Protein AF-A0A7S2IHA4-F1 (afdb_monomer_lite)

Radius of gyration: 17.85 Å; chains: 1; bounding box: 39×68×44 Å

Organism: NCBI:txid156173

Foldseek 3Di:
DDDDDDDDDDDDDQDQDDDPDFGDRQDDPQKFKDAQWDQAPDDDDFPADADDADDLQNVQVCVVVVHADFDDPRRGGDDIDGHPWKMKIFGCQDLALNFHWDWDAYHPVGRQWIWTKTQQQRSHKHFDDWDQAAPVVQVVVLVPHRQFGIWMATSNRRTTTTIHRPGPNGGIHIHTGPRD

Secondary structure (DSSP, 8-state):
-------------------SS----S--TTEEEETTEE-B--S---EE---PPP-HHHHHHHHHTTPPP---TT-EE-PPEE-SSEEEEEESS-SSTTPPPEEEE--TT-TT-EEEEETT-TT-EEEEEEE-S-HHHHHHHHHH-TT-SEEEEETTSS-EEEEEE---TT--EEEEE---

Structure (mmCIF, N/CA/C/O backbone):
data_AF-A0A7S2IHA4-F1
#
_entry.id   AF-A0A7S2IHA4-F1
#
loop_
_atom_site.group_PDB
_atom_site.id
_atom_site.type_symbol
_atom_site.label_atom_id
_atom_site.label_alt_id
_atom_site.label_comp_id
_atom_site.label_asym_id
_atom_site.label_entity_id
_atom_site.label_seq_id
_atom_site.pdbx_PDB_ins_code
_atom_site.Cartn_x
_atom_site.Cartn_y
_atom_site.Cartn_z
_atom_site.occupancy
_atom_site.B_iso_or_equiv
_atom_site.auth_seq_id
_atom_s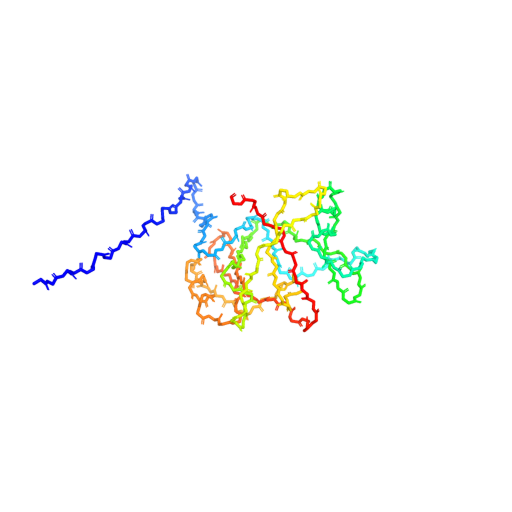ite.auth_comp_id
_atom_site.auth_asym_id
_atom_site.auth_atom_id
_atom_site.pdbx_PDB_model_num
ATOM 1 N N . GLY A 1 1 ? -12.126 -48.258 -9.809 1.00 44.06 1 GLY A N 1
ATOM 2 C CA . GLY A 1 1 ? -11.131 -47.219 -9.494 1.00 44.06 1 GLY A CA 1
ATOM 3 C C . GLY A 1 1 ? -11.798 -45.863 -9.512 1.00 44.06 1 GLY A C 1
ATOM 4 O O . GLY A 1 1 ? -12.268 -45.456 -10.563 1.00 44.06 1 GLY A O 1
ATOM 5 N N . ARG A 1 2 ? -11.905 -45.200 -8.358 1.00 39.03 2 ARG A N 1
ATOM 6 C CA . ARG A 1 2 ? -12.310 -43.792 -8.236 1.00 39.03 2 ARG A CA 1
ATOM 7 C C . ARG A 1 2 ? -11.403 -43.158 -7.187 1.00 39.03 2 ARG A C 1
ATOM 9 O O . ARG A 1 2 ? -11.507 -43.489 -6.011 1.00 39.03 2 ARG A O 1
ATOM 16 N N . THR A 1 3 ? -10.479 -42.318 -7.625 1.00 46.44 3 THR A N 1
ATOM 17 C CA . THR A 1 3 ? -9.601 -41.528 -6.759 1.00 46.44 3 THR A CA 1
ATOM 18 C C . THR A 1 3 ? -10.283 -40.201 -6.448 1.00 46.44 3 THR A C 1
ATOM 20 O O . THR A 1 3 ? -10.552 -39.410 -7.347 1.00 46.44 3 THR A O 1
ATOM 23 N N . SER A 1 4 ? -10.594 -39.992 -5.169 1.00 39.38 4 SER A N 1
ATOM 24 C CA . SER A 1 4 ? -11.126 -38.741 -4.623 1.00 39.38 4 SER A CA 1
ATOM 25 C C . SER A 1 4 ? -10.005 -37.696 -4.517 1.00 39.38 4 SER A C 1
ATOM 27 O O . SER A 1 4 ? -8.916 -38.056 -4.058 1.00 39.38 4 SER A O 1
ATOM 29 N N . PRO A 1 5 ? -10.222 -36.419 -4.882 1.00 50.38 5 PRO A N 1
ATOM 30 C CA . PRO A 1 5 ? -9.217 -35.381 -4.687 1.00 50.38 5 PRO A CA 1
ATOM 31 C C . PRO A 1 5 ? -9.140 -34.995 -3.203 1.00 50.38 5 PRO A C 1
ATOM 33 O O . PRO A 1 5 ? -10.156 -34.749 -2.552 1.00 50.38 5 PRO A O 1
ATOM 36 N N . ARG A 1 6 ? -7.920 -34.967 -2.658 1.00 40.06 6 ARG A N 1
ATOM 37 C CA . ARG A 1 6 ? -7.623 -34.428 -1.325 1.00 40.06 6 ARG A CA 1
ATOM 38 C C . ARG A 1 6 ? -7.452 -32.915 -1.444 1.00 40.06 6 ARG A C 1
ATOM 40 O O . ARG A 1 6 ? -6.528 -32.452 -2.102 1.00 40.06 6 ARG A O 1
ATOM 47 N N . MET A 1 7 ? -8.350 -32.168 -0.812 1.00 34.66 7 MET A N 1
ATOM 48 C CA . MET A 1 7 ? -8.268 -30.716 -0.664 1.00 34.66 7 MET A CA 1
ATOM 49 C C . MET A 1 7 ? -7.210 -30.397 0.404 1.00 34.66 7 MET A C 1
ATOM 51 O O . MET A 1 7 ? -7.363 -30.775 1.565 1.00 34.66 7 MET A O 1
ATOM 55 N N . ILE A 1 8 ? -6.104 -29.774 -0.006 1.00 38.88 8 ILE A N 1
ATOM 56 C CA . ILE A 1 8 ? -5.032 -29.318 0.885 1.00 38.88 8 ILE A CA 1
ATOM 57 C C . ILE A 1 8 ? -5.397 -27.902 1.339 1.00 38.88 8 ILE A C 1
ATOM 59 O O . ILE A 1 8 ? -5.364 -26.971 0.540 1.00 38.88 8 ILE A O 1
ATOM 63 N N . TYR A 1 9 ? -5.760 -27.744 2.611 1.00 31.25 9 TYR A N 1
ATOM 64 C CA . TYR A 1 9 ? -5.902 -26.433 3.240 1.00 31.25 9 TYR A CA 1
ATOM 65 C C . TYR A 1 9 ? -4.519 -25.951 3.692 1.00 31.25 9 TYR A C 1
ATOM 67 O O . TYR A 1 9 ? -3.918 -26.541 4.589 1.00 31.25 9 TYR A O 1
ATOM 75 N N . PHE A 1 10 ? -4.012 -24.882 3.077 1.00 33.69 10 PHE A N 1
ATOM 76 C CA . PHE A 1 10 ? -2.874 -24.136 3.608 1.00 33.69 10 PHE A CA 1
ATOM 77 C C . PHE A 1 10 ? -3.368 -23.235 4.746 1.00 33.69 10 PHE A C 1
ATOM 79 O O . PHE A 1 10 ? -4.063 -22.249 4.516 1.00 33.69 10 PHE A O 1
ATOM 86 N N . LEU A 1 11 ? -3.022 -23.588 5.984 1.00 33.66 11 LEU A N 1
ATOM 87 C CA . LEU A 1 11 ? -3.140 -22.702 7.140 1.00 33.66 11 LEU A CA 1
ATOM 88 C C . LEU A 1 11 ? -1.968 -21.714 7.105 1.00 33.66 11 LEU A C 1
ATOM 90 O O . LEU A 1 11 ? -0.849 -22.064 7.475 1.00 33.66 11 LEU A O 1
ATOM 94 N N . VAL A 1 12 ? -2.218 -20.487 6.648 1.00 37.91 12 VAL A N 1
ATOM 95 C CA . VAL A 1 12 ? -1.287 -19.368 6.839 1.00 37.91 12 VAL A CA 1
ATOM 96 C C . VAL A 1 12 ? -1.450 -18.890 8.281 1.00 37.91 12 VAL A C 1
ATOM 98 O O . VAL A 1 12 ? -2.478 -18.326 8.649 1.00 37.91 12 VAL A O 1
ATOM 101 N N . ALA A 1 13 ? -0.462 -19.176 9.126 1.00 38.66 13 ALA A N 1
ATOM 102 C CA . ALA A 1 13 ? -0.434 -18.704 10.503 1.00 38.66 13 ALA A CA 1
ATOM 103 C C . ALA A 1 13 ? -0.066 -17.211 10.526 1.00 38.66 13 ALA A C 1
ATOM 105 O O . ALA A 1 13 ? 1.095 -16.848 10.348 1.00 38.66 13 ALA A O 1
ATOM 106 N N . SER A 1 14 ? -1.050 -16.338 10.741 1.00 44.03 14 SER A N 1
ATOM 107 C CA . SER A 1 14 ? -0.812 -14.920 11.017 1.00 44.03 14 SER A CA 1
ATOM 108 C C . SER A 1 14 ? -0.167 -14.771 12.399 1.00 44.03 14 SER A C 1
ATOM 110 O O . SER A 1 14 ? -0.761 -15.133 13.416 1.00 44.03 14 SER A O 1
ATOM 112 N N . ALA A 1 15 ? 1.059 -14.251 12.449 1.00 42.75 15 ALA A N 1
ATOM 113 C CA . ALA A 1 15 ? 1.758 -13.977 13.698 1.00 42.75 15 ALA A CA 1
ATOM 114 C C . ALA A 1 15 ? 1.140 -12.750 14.398 1.00 42.75 15 ALA A C 1
ATOM 116 O O . ALA A 1 15 ? 1.383 -11.608 14.010 1.00 42.75 15 ALA A O 1
ATOM 117 N N . LEU A 1 16 ? 0.340 -12.989 15.439 1.00 42.97 16 LEU A N 1
ATOM 118 C CA . LEU A 1 16 ? -0.140 -11.961 16.364 1.00 42.97 16 LEU A CA 1
ATOM 119 C C . LEU A 1 16 ? 0.944 -11.677 17.413 1.00 42.97 16 LEU A C 1
ATOM 121 O O . LEU A 1 16 ? 1.175 -12.491 18.305 1.00 42.97 16 LEU A O 1
ATOM 125 N N . ALA A 1 17 ? 1.605 -10.522 17.332 1.00 41.47 17 ALA A N 1
ATOM 126 C CA . ALA A 1 17 ? 2.451 -10.036 18.418 1.00 41.47 17 ALA A CA 1
ATOM 127 C C . ALA A 1 17 ? 1.586 -9.248 19.414 1.00 41.47 17 ALA A C 1
ATOM 129 O O . ALA A 1 17 ? 1.079 -8.177 19.089 1.00 41.47 17 ALA A O 1
ATOM 130 N N . ALA A 1 18 ? 1.401 -9.789 20.620 1.00 35.81 18 ALA A N 1
ATOM 131 C CA . ALA A 1 18 ? 0.667 -9.142 21.702 1.00 35.81 18 ALA A CA 1
ATOM 132 C C . ALA A 1 18 ? 1.623 -8.412 22.653 1.00 35.81 18 ALA A C 1
ATOM 134 O O . ALA A 1 18 ? 2.414 -9.046 23.347 1.00 35.81 18 ALA A O 1
ATOM 135 N N . VAL A 1 19 ? 1.511 -7.084 22.725 1.00 39.12 19 VAL A N 1
ATOM 136 C CA . VAL A 1 19 ? 2.082 -6.271 23.806 1.00 39.12 19 VAL A CA 1
ATOM 137 C C . VAL A 1 19 ? 1.002 -5.280 24.243 1.00 39.12 19 VAL A C 1
ATOM 139 O O . VAL A 1 19 ? 0.677 -4.363 23.505 1.00 39.12 19 VAL A O 1
ATOM 142 N N . ASN A 1 20 ? 0.404 -5.538 25.410 1.00 43.59 20 ASN A N 1
ATOM 143 C CA . ASN A 1 20 ? -0.493 -4.673 26.191 1.00 43.59 20 ASN A CA 1
ATOM 144 C C . ASN A 1 20 ? -1.418 -3.702 25.425 1.00 43.59 20 ASN A C 1
ATOM 146 O O . ASN A 1 20 ? -1.094 -2.534 25.246 1.00 43.59 20 ASN A O 1
ATOM 150 N N . GLY A 1 21 ? -2.641 -4.167 25.143 1.00 46.47 21 GLY A N 1
ATOM 151 C CA . GLY A 1 21 ? -3.791 -3.321 24.809 1.00 46.47 21 GLY A CA 1
ATOM 152 C C . GLY A 1 21 ? -3.905 -2.998 23.320 1.00 46.47 21 GLY A C 1
ATOM 153 O O . GLY A 1 21 ? -3.178 -2.165 22.798 1.00 46.47 21 GLY A O 1
ATOM 154 N N . THR A 1 22 ? -4.886 -3.622 22.657 1.00 40.91 22 THR A N 1
ATOM 155 C CA . THR A 1 22 ? -5.242 -3.438 21.232 1.00 40.91 22 THR A CA 1
ATOM 156 C C . THR A 1 22 ? -4.134 -3.840 20.250 1.00 40.91 22 THR A C 1
ATOM 158 O O . THR A 1 22 ? -3.402 -3.019 19.712 1.00 40.91 22 THR A O 1
ATOM 161 N N . THR A 1 23 ? -4.036 -5.140 19.953 1.00 48.72 23 THR A N 1
ATOM 162 C CA . THR A 1 23 ? -3.226 -5.628 18.829 1.00 48.72 23 THR A CA 1
ATOM 163 C C . THR A 1 23 ? -3.888 -5.230 17.516 1.00 48.72 23 THR A C 1
ATOM 165 O O . THR A 1 23 ? -4.890 -5.830 17.121 1.00 48.72 23 THR A O 1
ATOM 168 N N . VAL A 1 24 ? -3.347 -4.215 16.845 1.00 57.16 24 VAL A N 1
ATOM 169 C CA . VAL A 1 24 ? -3.625 -3.990 15.422 1.00 57.16 24 VAL A CA 1
ATOM 170 C C . VAL A 1 24 ? -2.963 -5.132 14.657 1.00 57.16 24 VAL A C 1
ATOM 172 O O . VAL A 1 24 ? -1.823 -5.501 14.947 1.00 57.16 24 VAL A O 1
ATOM 175 N N . ALA A 1 25 ? -3.692 -5.749 13.730 1.00 62.81 25 ALA A N 1
ATOM 176 C CA . ALA A 1 25 ? -3.143 -6.831 12.927 1.00 62.81 25 ALA A CA 1
ATOM 177 C C . ALA A 1 25 ? -1.922 -6.320 12.147 1.00 62.81 25 ALA A C 1
ATOM 179 O O . ALA A 1 25 ? -2.007 -5.380 11.361 1.00 62.81 25 ALA A O 1
ATOM 180 N N . THR A 1 26 ? -0.769 -6.941 12.370 1.00 72.50 26 THR A N 1
ATOM 181 C CA . THR A 1 26 ? 0.498 -6.557 11.730 1.00 72.50 26 THR A CA 1
ATOM 182 C C . THR A 1 26 ? 0.583 -7.015 10.275 1.00 72.50 26 THR A C 1
ATOM 184 O O . THR A 1 26 ? 1.481 -6.598 9.549 1.00 72.50 26 THR A O 1
ATOM 187 N N . SER A 1 27 ? -0.337 -7.880 9.841 1.00 85.69 27 SER A N 1
ATOM 188 C CA . SER A 1 27 ? -0.405 -8.407 8.482 1.00 85.69 27 SER A CA 1
ATOM 189 C C . SER A 1 27 ? -1.832 -8.810 8.120 1.00 85.69 27 SER A C 1
ATOM 191 O O . SER A 1 27 ? -2.609 -9.230 8.979 1.00 85.69 27 SER A O 1
ATOM 193 N N . PHE A 1 28 ? -2.142 -8.704 6.831 1.00 92.50 28 PHE A N 1
ATOM 194 C CA . PHE A 1 28 ? -3.361 -9.215 6.218 1.00 92.50 28 PHE A CA 1
ATOM 195 C C . PHE A 1 28 ? -2.982 -9.986 4.956 1.00 92.50 28 PHE A C 1
ATOM 197 O O . PHE A 1 28 ? -2.072 -9.584 4.228 1.00 92.50 28 PHE A O 1
ATOM 204 N N . ASP A 1 29 ? -3.653 -11.108 4.703 1.00 92.94 29 ASP A N 1
ATOM 205 C CA . ASP A 1 29 ? -3.345 -11.940 3.541 1.00 92.94 29 ASP A CA 1
ATOM 206 C C . ASP A 1 29 ? -3.629 -11.194 2.230 1.00 92.94 29 ASP A C 1
ATOM 208 O O . ASP A 1 29 ? -4.746 -10.743 1.983 1.00 92.94 29 ASP A O 1
ATOM 212 N N . GLY A 1 30 ? -2.637 -11.103 1.346 1.00 93.62 30 GLY A N 1
ATOM 213 C CA . GLY A 1 30 ? -2.765 -10.327 0.110 1.00 93.62 30 GLY A CA 1
ATOM 214 C C . GLY A 1 30 ? -2.326 -8.872 0.199 1.00 93.62 30 GLY A C 1
ATOM 215 O O . GLY A 1 30 ? -2.486 -8.161 -0.793 1.00 93.62 30 GLY A O 1
ATOM 216 N N . TYR A 1 31 ? -1.789 -8.428 1.341 1.00 94.56 31 TYR A N 1
ATOM 217 C CA . TYR A 1 31 ? -1.409 -7.035 1.552 1.00 94.56 31 TYR A CA 1
ATOM 218 C C . TYR A 1 31 ? 0.022 -6.864 2.071 1.00 94.56 31 TYR A C 1
ATOM 220 O O . TYR A 1 31 ? 0.484 -7.597 2.946 1.00 94.56 31 TYR A O 1
ATOM 228 N N . TYR A 1 32 ? 0.701 -5.829 1.579 1.00 92.19 32 TYR A N 1
ATOM 229 C CA . TYR A 1 32 ? 1.893 -5.273 2.212 1.00 92.19 32 TYR A CA 1
ATOM 230 C C . TYR A 1 32 ? 1.481 -4.303 3.317 1.00 92.19 32 TYR A C 1
ATOM 232 O O . TYR A 1 32 ? 0.676 -3.403 3.078 1.00 92.19 32 TYR A O 1
ATOM 240 N N . ALA A 1 33 ? 2.044 -4.475 4.511 1.00 92.06 33 ALA A N 1
ATOM 241 C CA . ALA A 1 33 ? 1.793 -3.598 5.648 1.00 92.06 33 ALA A CA 1
ATOM 242 C C . ALA A 1 33 ? 2.789 -2.430 5.688 1.00 92.06 33 ALA A C 1
ATOM 244 O O . ALA A 1 33 ? 4.004 -2.623 5.637 1.00 92.06 33 ALA A O 1
ATOM 245 N N . PHE A 1 34 ? 2.256 -1.225 5.858 1.00 90.06 34 PHE A N 1
ATOM 246 C CA . PHE A 1 34 ? 2.976 0.023 6.080 1.00 90.06 34 PHE A CA 1
ATOM 247 C C . PHE A 1 34 ? 2.539 0.580 7.432 1.00 90.06 34 PHE A C 1
ATOM 249 O O . PHE A 1 34 ? 1.643 1.421 7.544 1.00 90.06 34 PHE A O 1
ATOM 256 N N . LEU A 1 35 ? 3.149 0.037 8.485 1.00 91.94 35 LEU A N 1
ATOM 257 C CA . LEU A 1 35 ? 2.831 0.407 9.857 1.00 91.94 35 LEU A CA 1
ATOM 258 C C . LEU A 1 35 ? 3.267 1.845 10.137 1.00 91.94 35 LEU A C 1
ATOM 260 O O . LEU A 1 35 ? 4.318 2.295 9.678 1.00 91.94 35 LEU A O 1
ATOM 264 N N . SER A 1 36 ? 2.483 2.558 10.935 1.00 91.75 36 SER A N 1
ATOM 265 C CA . SER A 1 36 ? 2.714 3.953 11.310 1.00 91.75 36 SER A CA 1
ATOM 266 C C . SER A 1 36 ? 2.917 4.872 10.104 1.00 91.75 36 SER A C 1
ATOM 268 O O . SER A 1 36 ? 3.767 5.761 10.134 1.00 91.75 36 SER A O 1
ATOM 270 N N . THR A 1 37 ? 2.194 4.621 9.015 1.00 88.88 37 THR A N 1
ATOM 271 C CA . THR A 1 37 ? 2.350 5.337 7.745 1.00 88.88 37 THR A CA 1
ATOM 272 C C . THR A 1 37 ? 0.973 5.685 7.201 1.00 88.88 37 THR A C 1
ATOM 274 O O . THR A 1 37 ? 0.118 4.808 7.079 1.00 88.88 37 THR A O 1
ATOM 277 N N . ASN A 1 38 ? 0.760 6.955 6.859 1.00 89.31 38 ASN A N 1
ATOM 278 C CA . ASN A 1 38 ? -0.386 7.391 6.070 1.00 89.31 38 ASN A CA 1
ATOM 279 C C . ASN A 1 38 ? 0.028 7.450 4.592 1.00 89.31 38 ASN A C 1
ATOM 281 O O . ASN A 1 38 ? 0.891 8.246 4.221 1.00 89.31 38 ASN A O 1
ATOM 285 N N . ILE A 1 39 ? -0.578 6.594 3.765 1.00 85.88 39 ILE A N 1
ATOM 286 C CA . ILE A 1 39 ? -0.291 6.514 2.322 1.00 85.88 39 ILE A CA 1
ATOM 287 C C . ILE A 1 39 ? -1.248 7.350 1.461 1.00 85.88 39 ILE A C 1
ATOM 289 O O . ILE A 1 39 ? -1.124 7.346 0.237 1.00 85.88 39 ILE A O 1
ATOM 293 N N . THR A 1 40 ? -2.215 8.034 2.077 1.00 87.25 40 THR A N 1
ATOM 294 C CA . THR A 1 40 ? -3.183 8.871 1.358 1.00 87.25 40 THR A CA 1
ATOM 295 C C . THR A 1 40 ? -2.619 10.243 1.024 1.00 87.25 40 THR A C 1
ATOM 297 O O . THR A 1 40 ? -1.741 10.762 1.714 1.00 87.25 40 THR A O 1
ATOM 300 N N . ILE A 1 41 ? -3.147 10.850 -0.038 1.00 73.62 41 ILE A N 1
ATOM 301 C CA . ILE A 1 41 ? -2.869 12.244 -0.393 1.00 73.62 41 ILE A CA 1
ATOM 302 C C . ILE A 1 41 ? -3.690 13.166 0.520 1.00 73.62 41 ILE A C 1
ATOM 304 O O . ILE A 1 41 ? -4.627 13.815 0.068 1.00 73.62 41 ILE A O 1
ATOM 308 N N . ASP A 1 42 ? -3.369 13.224 1.809 1.00 56.56 42 ASP A N 1
ATOM 309 C CA . ASP A 1 42 ? -3.911 14.262 2.688 1.00 56.56 42 ASP A CA 1
ATOM 310 C C . ASP A 1 42 ? -2.797 15.266 3.021 1.00 56.56 42 ASP A C 1
ATOM 312 O O . ASP A 1 42 ? -2.009 15.080 3.938 1.00 56.56 42 ASP A O 1
ATOM 316 N N . GLN A 1 43 ? -2.744 16.305 2.182 1.00 49.44 43 GLN A N 1
ATOM 317 C CA . GLN A 1 43 ? -2.249 17.665 2.430 1.00 49.44 43 GLN A CA 1
ATOM 318 C C . GLN A 1 43 ? -0.769 17.933 2.816 1.00 49.44 43 GLN A C 1
ATOM 320 O O . GLN A 1 43 ? -0.221 17.420 3.781 1.00 49.44 43 GLN A O 1
ATOM 325 N N . HIS A 1 44 ? -0.214 18.916 2.086 1.00 40.50 44 HIS A N 1
ATOM 326 C CA . HIS A 1 44 ? 0.903 19.820 2.420 1.00 40.50 44 HIS A CA 1
ATOM 327 C C . HIS A 1 44 ? 2.337 19.265 2.453 1.00 40.50 44 HIS A C 1
ATOM 329 O O . HIS A 1 44 ? 2.882 18.974 3.506 1.00 40.50 44 HIS A O 1
ATOM 335 N N . ASP A 1 45 ? 2.990 19.207 1.288 1.00 40.00 45 ASP A N 1
ATOM 336 C CA . ASP A 1 45 ? 3.974 20.227 0.865 1.00 40.00 45 ASP A CA 1
ATOM 337 C C . ASP A 1 45 ? 4.600 19.821 -0.488 1.00 40.00 45 ASP A C 1
ATOM 339 O O . ASP A 1 45 ? 5.109 18.705 -0.616 1.00 40.00 45 ASP A O 1
ATOM 343 N N . PRO A 1 46 ? 4.585 20.678 -1.524 1.00 39.44 46 PRO A N 1
ATOM 344 C CA . PRO A 1 46 ? 5.325 20.420 -2.749 1.00 39.44 46 PRO A CA 1
ATOM 345 C C . PRO A 1 46 ? 6.810 20.743 -2.524 1.00 39.44 46 PRO A C 1
ATOM 347 O O . PRO A 1 46 ? 7.241 21.885 -2.674 1.00 39.44 46 PRO A O 1
ATOM 350 N N . LEU A 1 47 ? 7.622 19.741 -2.183 1.00 38.19 47 LEU A N 1
ATOM 351 C CA . LEU A 1 47 ? 9.063 19.833 -2.426 1.00 38.19 47 LEU A CA 1
ATOM 352 C C . LEU A 1 47 ? 9.292 19.462 -3.897 1.00 38.19 47 LEU A C 1
ATOM 354 O O . LEU A 1 47 ? 9.205 18.298 -4.286 1.00 38.19 47 LEU A O 1
ATOM 358 N N . CYS A 1 48 ? 9.486 20.473 -4.742 1.00 43.00 48 CYS A N 1
ATOM 359 C CA . CYS A 1 48 ? 9.621 20.298 -6.186 1.00 43.00 48 CYS A CA 1
ATOM 360 C C . CYS A 1 48 ? 11.081 20.117 -6.600 1.00 43.00 48 CYS A C 1
ATOM 362 O O . CYS A 1 48 ? 11.904 20.992 -6.339 1.00 43.00 48 CYS A O 1
ATOM 364 N N . ASP A 1 49 ? 11.353 19.053 -7.354 1.00 36.91 49 ASP A N 1
ATOM 365 C CA . ASP A 1 49 ? 12.398 19.062 -8.372 1.00 36.91 49 ASP A CA 1
ATOM 366 C C . ASP A 1 49 ? 11.952 18.171 -9.539 1.00 36.91 49 ASP A C 1
ATOM 368 O O . ASP A 1 49 ? 11.348 17.115 -9.334 1.00 36.91 49 ASP A O 1
ATOM 372 N N . GLN A 1 50 ? 12.192 18.615 -10.774 1.00 39.12 50 GLN A N 1
ATOM 373 C CA . GLN A 1 50 ? 11.649 17.963 -11.968 1.00 39.12 50 GLN A CA 1
ATOM 374 C C . GLN A 1 50 ? 12.300 16.597 -12.204 1.00 39.12 50 GLN A C 1
ATOM 376 O O . GLN A 1 50 ? 13.419 16.510 -12.714 1.00 39.12 50 GLN A O 1
ATOM 381 N N . VAL A 1 51 ? 11.588 15.510 -11.900 1.00 47.53 51 VAL A N 1
ATOM 382 C CA . VAL A 1 51 ? 12.047 14.155 -12.225 1.00 47.53 51 VAL A CA 1
ATOM 383 C C . VAL A 1 51 ? 11.173 13.559 -13.326 1.00 47.53 51 VAL A C 1
ATOM 385 O O . VAL A 1 51 ? 9.951 13.619 -13.284 1.00 47.53 51 VAL A O 1
ATOM 388 N N . ARG A 1 52 ? 11.844 12.995 -14.339 1.00 52.03 52 ARG A N 1
ATOM 389 C CA . ARG A 1 52 ? 11.270 12.190 -15.432 1.00 52.03 52 ARG A CA 1
ATOM 390 C C . ARG A 1 52 ? 10.283 11.131 -14.913 1.00 52.03 52 ARG A C 1
ATOM 392 O O . ARG A 1 52 ? 10.455 10.680 -13.780 1.00 52.03 52 ARG A O 1
ATOM 399 N N . PRO A 1 53 ? 9.354 10.634 -15.761 1.00 56.16 53 PRO A N 1
ATOM 400 C CA . PRO A 1 53 ? 8.435 9.571 -15.371 1.00 56.16 53 PRO A CA 1
ATOM 401 C C . PRO A 1 53 ? 9.216 8.406 -14.738 1.00 56.16 53 PRO A C 1
ATOM 403 O O . PRO A 1 53 ? 10.168 7.897 -15.347 1.00 56.16 53 PRO A O 1
ATOM 406 N N . PRO A 1 54 ? 8.887 8.025 -13.494 1.00 63.81 54 PRO A N 1
ATOM 407 C CA . PRO A 1 54 ? 9.652 7.054 -12.749 1.00 63.81 54 PRO A CA 1
ATOM 408 C C . PRO A 1 54 ? 9.456 5.694 -13.404 1.00 63.81 54 PRO A C 1
ATOM 410 O O . PRO A 1 54 ? 8.342 5.268 -13.682 1.00 63.81 54 PRO A O 1
ATOM 413 N N . ASN A 1 55 ? 10.561 5.002 -13.640 1.00 69.31 55 ASN A N 1
ATOM 414 C CA . ASN A 1 55 ? 10.561 3.560 -13.820 1.00 69.31 55 ASN A CA 1
ATOM 415 C C . ASN A 1 55 ? 11.220 2.929 -12.588 1.00 69.31 55 ASN A C 1
ATOM 417 O O . ASN A 1 55 ? 11.839 3.624 -11.773 1.00 69.31 55 ASN A O 1
ATOM 421 N N . ALA A 1 56 ? 11.128 1.607 -12.458 1.00 67.00 56 ALA A N 1
ATOM 422 C CA . ALA A 1 56 ? 11.708 0.897 -11.321 1.00 67.00 56 ALA A CA 1
ATOM 423 C C . ALA A 1 56 ? 13.214 1.169 -11.129 1.00 67.00 56 ALA A C 1
ATOM 425 O O . ALA A 1 56 ? 13.697 1.209 -9.998 1.00 67.00 56 ALA A O 1
ATOM 426 N N . ALA A 1 57 ? 13.964 1.418 -12.210 1.00 68.12 57 ALA A N 1
ATOM 427 C CA . ALA A 1 57 ? 15.386 1.728 -12.120 1.00 68.12 57 ALA A CA 1
ATOM 428 C C . ALA A 1 57 ? 15.641 3.120 -11.517 1.00 68.12 57 ALA A C 1
ATOM 430 O O . ALA A 1 57 ? 16.473 3.243 -10.616 1.00 68.12 57 ALA A O 1
ATOM 431 N N . THR A 1 58 ? 14.905 4.146 -11.952 1.00 71.31 58 THR A N 1
ATOM 432 C CA . THR A 1 58 ? 14.968 5.492 -11.360 1.00 71.31 58 THR A CA 1
ATOM 433 C C . THR A 1 58 ? 14.577 5.447 -9.885 1.00 71.31 58 THR A C 1
ATOM 435 O O . THR A 1 58 ? 15.301 5.977 -9.047 1.00 71.31 58 THR A O 1
ATOM 438 N N . MET A 1 59 ? 13.502 4.725 -9.548 1.00 71.88 59 MET A N 1
ATOM 439 C CA . MET A 1 59 ? 13.055 4.561 -8.160 1.00 71.88 59 MET A CA 1
ATOM 440 C C . MET A 1 59 ? 14.108 3.879 -7.285 1.00 71.88 59 MET A C 1
ATOM 442 O O . MET A 1 59 ? 14.336 4.295 -6.153 1.00 71.88 59 MET A O 1
ATOM 446 N N . ALA A 1 60 ? 14.800 2.872 -7.815 1.00 68.31 60 ALA A N 1
ATOM 447 C CA . ALA A 1 60 ? 15.855 2.175 -7.091 1.00 68.31 60 ALA A CA 1
ATOM 448 C C . ALA A 1 60 ? 17.087 3.036 -6.829 1.00 68.31 60 ALA A C 1
ATOM 450 O O . ALA A 1 60 ? 17.671 2.948 -5.750 1.00 68.31 60 ALA A O 1
ATOM 451 N N . VAL A 1 61 ? 17.470 3.876 -7.792 1.00 69.31 61 VAL A N 1
ATOM 452 C CA . VAL A 1 61 ? 18.553 4.848 -7.607 1.00 69.31 61 VAL A CA 1
ATOM 453 C C . VAL A 1 61 ? 18.144 5.907 -6.582 1.00 69.31 61 VAL A C 1
ATOM 455 O O . VAL A 1 61 ? 18.905 6.168 -5.653 1.00 69.31 61 VAL A O 1
ATOM 458 N N . CYS A 1 62 ? 16.922 6.439 -6.682 1.00 70.94 62 CYS A N 1
ATOM 459 C CA . CYS A 1 62 ? 16.361 7.359 -5.693 1.00 70.94 62 CYS A CA 1
ATOM 460 C C . CYS A 1 62 ? 16.381 6.757 -4.285 1.00 70.94 62 CYS A C 1
ATOM 462 O O . CYS A 1 62 ? 16.896 7.372 -3.356 1.00 70.94 62 CYS A O 1
ATOM 464 N N . ASP A 1 63 ? 15.906 5.525 -4.128 1.00 70.06 63 ASP A N 1
ATOM 465 C CA . ASP A 1 63 ? 15.897 4.854 -2.834 1.00 70.06 63 ASP A CA 1
ATOM 466 C C . ASP A 1 63 ? 17.315 4.566 -2.296 1.00 70.06 63 ASP A C 1
ATOM 468 O O . ASP A 1 63 ? 17.518 4.539 -1.081 1.00 70.06 63 ASP A O 1
ATOM 472 N N . ALA A 1 64 ? 18.301 4.318 -3.167 1.00 69.62 64 ALA A N 1
ATOM 473 C CA . ALA A 1 64 ? 19.701 4.133 -2.771 1.00 69.62 64 ALA A CA 1
ATOM 474 C C . ALA A 1 64 ? 20.355 5.436 -2.290 1.00 69.62 64 ALA A C 1
ATOM 476 O O . ALA A 1 64 ? 21.206 5.399 -1.404 1.00 69.62 64 ALA A O 1
ATOM 477 N N . MET A 1 65 ? 19.934 6.573 -2.844 1.00 67.50 65 MET A N 1
ATOM 478 C CA . MET A 1 65 ? 20.431 7.906 -2.489 1.00 67.50 65 MET A CA 1
ATOM 479 C C . MET A 1 65 ? 19.553 8.621 -1.451 1.00 67.50 65 MET A C 1
ATOM 481 O O . MET A 1 65 ? 19.821 9.773 -1.126 1.00 67.50 65 MET A O 1
ATOM 485 N N . ALA A 1 66 ? 18.513 7.951 -0.941 1.00 67.00 66 ALA A N 1
ATOM 486 C CA . ALA A 1 66 ? 17.504 8.527 -0.053 1.00 67.00 66 ALA A CA 1
ATOM 487 C C . ALA A 1 66 ? 16.824 9.788 -0.626 1.00 67.00 66 ALA A C 1
ATOM 489 O O . ALA A 1 66 ? 16.514 10.731 0.102 1.00 67.00 66 ALA A O 1
ATOM 490 N N . CYS A 1 67 ? 16.568 9.807 -1.936 1.00 59.94 67 CYS A N 1
ATOM 491 C CA . CYS A 1 67 ? 15.789 10.870 -2.553 1.00 59.94 67 CYS A CA 1
ATOM 492 C C . CYS A 1 67 ? 14.341 10.849 -2.029 1.00 59.94 67 CYS A C 1
ATOM 494 O O . CYS A 1 67 ? 13.773 9.776 -1.786 1.00 59.94 67 CYS A O 1
ATOM 496 N N . PRO A 1 68 ? 13.698 12.016 -1.912 1.00 48.91 68 PRO A N 1
ATOM 497 C CA . PRO A 1 68 ? 12.254 12.067 -1.758 1.00 48.91 68 PRO A CA 1
ATOM 498 C C . PRO A 1 68 ? 11.551 11.483 -3.018 1.00 48.91 68 PRO A C 1
ATOM 500 O O . PRO A 1 68 ? 12.151 11.439 -4.092 1.00 48.91 68 PRO A O 1
ATOM 503 N N . ARG A 1 69 ? 10.325 10.933 -2.884 1.00 55.91 69 ARG A N 1
ATOM 504 C CA . ARG A 1 69 ? 9.648 10.060 -3.887 1.00 55.91 69 ARG A CA 1
ATOM 505 C C . ARG A 1 69 ? 8.526 10.740 -4.707 1.00 55.91 69 ARG A C 1
ATOM 507 O O . ARG A 1 69 ? 8.053 11.783 -4.336 1.00 55.91 69 ARG A O 1
ATOM 514 N N . PHE A 1 70 ? 8.055 10.085 -5.772 1.00 53.12 70 PHE A N 1
ATOM 515 C CA . PHE A 1 70 ? 6.827 10.320 -6.573 1.00 53.12 70 PHE A CA 1
ATOM 516 C C . PHE A 1 70 ? 6.755 11.496 -7.565 1.00 53.12 70 PHE A C 1
ATOM 518 O O . PHE A 1 70 ? 7.451 12.494 -7.459 1.00 53.12 70 PHE A O 1
ATOM 525 N N . ASN A 1 71 ? 5.934 11.258 -8.596 1.00 41.81 71 ASN A N 1
ATOM 526 C CA . ASN A 1 71 ? 5.852 11.934 -9.888 1.00 41.81 71 ASN A CA 1
ATOM 527 C C . ASN A 1 71 ? 4.415 12.413 -10.108 1.00 41.81 71 ASN A C 1
ATOM 529 O O . ASN A 1 71 ? 3.524 11.599 -10.348 1.00 41.81 71 ASN A O 1
ATOM 533 N N . LEU A 1 72 ? 4.210 13.723 -10.036 1.00 44.44 72 LEU A N 1
ATOM 534 C CA . LEU A 1 72 ? 2.984 14.381 -10.479 1.00 44.44 72 LEU A CA 1
ATOM 535 C C . LEU A 1 72 ? 3.168 14.956 -11.894 1.00 44.44 72 LEU A C 1
ATOM 537 O O . LEU A 1 72 ? 4.304 15.241 -12.277 1.00 44.44 72 LEU A O 1
ATOM 541 N N . PRO A 1 73 ? 2.073 15.231 -12.632 1.00 43.44 73 PRO A N 1
ATOM 542 C CA . PRO A 1 73 ? 2.099 16.058 -13.848 1.00 43.44 73 PRO A CA 1
ATOM 543 C C . PRO A 1 73 ? 2.811 17.409 -13.640 1.00 43.44 73 PRO A C 1
ATOM 545 O O . PRO A 1 73 ? 3.349 17.977 -14.585 1.00 43.44 73 PRO A O 1
ATOM 548 N N . ASP A 1 74 ? 2.874 17.861 -12.381 1.00 45.53 74 ASP A N 1
ATOM 549 C CA . ASP A 1 74 ? 3.488 19.114 -11.940 1.00 45.53 74 ASP A CA 1
ATOM 550 C C . ASP A 1 74 ? 4.906 18.945 -11.344 1.00 45.53 74 ASP A C 1
ATOM 552 O O . ASP A 1 74 ? 5.458 19.889 -10.782 1.00 45.53 74 ASP A O 1
ATOM 556 N N 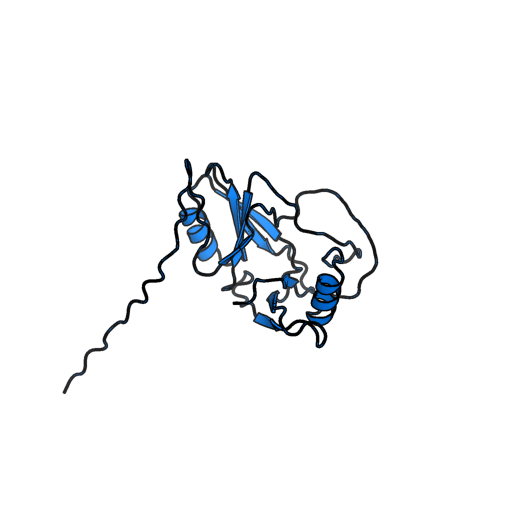. GLY A 1 75 ? 5.516 17.751 -11.420 1.00 43.47 75 GLY A N 1
ATOM 557 C CA . GLY A 1 75 ? 6.914 17.531 -11.009 1.00 43.47 75 GLY A CA 1
ATOM 558 C C . GLY A 1 75 ? 7.186 17.607 -9.498 1.00 43.47 75 GLY A C 1
ATOM 559 O O . GLY A 1 75 ? 8.290 17.963 -9.089 1.00 43.47 75 GLY A O 1
ATOM 560 N N . CYS A 1 76 ? 6.190 17.309 -8.658 1.00 44.75 76 CYS A N 1
ATOM 561 C CA . CYS A 1 76 ? 6.319 17.368 -7.198 1.00 44.75 76 CYS A CA 1
ATOM 562 C C . CYS A 1 76 ? 6.692 16.015 -6.588 1.00 44.75 76 CYS A C 1
ATOM 564 O O . CYS A 1 76 ? 6.050 15.004 -6.882 1.00 44.75 76 CYS A O 1
ATOM 566 N N . ILE A 1 77 ? 7.657 16.045 -5.667 1.00 48.06 77 ILE A N 1
ATOM 567 C CA . ILE A 1 77 ? 8.144 14.894 -4.922 1.00 48.06 77 ILE A CA 1
ATOM 568 C C . ILE A 1 77 ? 7.352 14.765 -3.600 1.00 48.06 77 ILE A C 1
ATOM 570 O O . ILE A 1 77 ? 7.468 15.607 -2.713 1.00 48.06 77 ILE A O 1
ATOM 574 N N . LYS A 1 78 ? 6.547 13.708 -3.446 1.00 53.47 78 LYS A N 1
ATOM 575 C CA . LYS A 1 78 ? 5.819 13.329 -2.224 1.00 53.47 78 LYS A CA 1
ATOM 576 C C . LYS A 1 78 ? 6.440 12.102 -1.540 1.00 53.47 78 LYS A C 1
ATOM 578 O O . LYS A 1 78 ? 6.666 11.063 -2.147 1.00 53.47 78 LYS A O 1
ATOM 583 N N . GLN A 1 79 ? 6.657 12.157 -0.233 1.00 62.94 79 GLN A N 1
ATOM 584 C CA . GLN A 1 79 ? 6.867 10.947 0.571 1.00 62.94 79 GLN A CA 1
ATOM 585 C C . GLN A 1 79 ? 5.585 10.626 1.335 1.00 62.94 79 GLN A C 1
ATOM 587 O O . GLN A 1 79 ? 4.812 11.524 1.659 1.00 62.94 79 GLN A O 1
ATOM 592 N N . TRP A 1 80 ? 5.352 9.347 1.633 1.00 76.75 80 TRP A N 1
ATOM 593 C CA . TRP A 1 80 ? 4.305 9.000 2.588 1.00 76.75 80 TRP A CA 1
ATOM 594 C C . TRP A 1 80 ? 4.671 9.521 3.970 1.00 76.75 80 TRP A C 1
ATOM 596 O O . TRP A 1 80 ? 5.839 9.495 4.368 1.00 76.75 80 TRP A O 1
ATOM 606 N N . VAL A 1 81 ? 3.663 9.988 4.695 1.00 81.06 81 VAL A N 1
ATOM 607 C CA . VAL A 1 81 ? 3.860 10.670 5.971 1.00 81.06 81 VAL A CA 1
ATOM 608 C C . VAL A 1 81 ? 3.839 9.638 7.091 1.00 81.06 81 VAL A C 1
ATOM 610 O O . VAL A 1 81 ? 2.971 8.758 7.134 1.00 81.06 81 VAL A O 1
ATOM 613 N N . SER A 1 82 ? 4.794 9.735 8.015 1.00 85.94 82 SER A N 1
ATOM 614 C CA . SER A 1 82 ? 4.748 8.940 9.237 1.00 85.94 82 SER A CA 1
ATOM 615 C C . SER A 1 82 ? 3.518 9.332 10.056 1.00 85.94 82 SER A C 1
ATOM 617 O O . SER A 1 82 ? 3.189 10.503 10.223 1.00 85.94 82 SER A O 1
ATOM 619 N N . SER A 1 83 ? 2.806 8.338 10.568 1.00 88.31 83 SER A N 1
ATOM 620 C CA . SER A 1 83 ? 1.581 8.540 11.324 1.00 88.31 83 SER A CA 1
ATOM 621 C C . SER A 1 83 ? 1.602 7.734 12.609 1.00 88.31 83 SER A C 1
ATOM 623 O O . SER A 1 83 ? 1.811 6.522 12.614 1.00 88.31 83 SER A O 1
ATOM 625 N N . SER A 1 84 ? 1.339 8.398 13.729 1.00 91.69 84 SER A N 1
ATOM 626 C CA . SER A 1 84 ? 1.147 7.721 15.011 1.00 91.69 84 SER A CA 1
ATOM 627 C C . SER A 1 84 ? -0.250 7.116 15.156 1.00 91.69 84 SER A C 1
ATOM 629 O O . SER A 1 84 ? -0.451 6.335 16.082 1.00 91.69 84 SER A O 1
ATOM 631 N N . ILE A 1 85 ? -1.189 7.436 14.257 1.00 93.62 85 ILE A N 1
ATOM 632 C CA . ILE A 1 85 ? -2.616 7.115 14.416 1.00 93.62 85 ILE A CA 1
ATOM 633 C C . ILE A 1 85 ? -3.159 6.107 13.403 1.00 93.62 85 ILE A C 1
ATOM 635 O O . ILE A 1 85 ? -4.194 5.507 13.681 1.00 93.62 85 ILE A O 1
ATOM 639 N N . VAL A 1 86 ? -2.492 5.891 12.263 1.00 93.56 86 VAL A N 1
ATOM 640 C CA . VAL A 1 86 ? -2.939 4.923 11.247 1.00 93.56 86 VAL A CA 1
ATOM 641 C C . VAL A 1 86 ? -1.857 3.923 10.864 1.00 93.56 86 VAL A C 1
ATOM 643 O O . VAL A 1 86 ? -0.664 4.237 10.882 1.00 93.56 86 VAL A O 1
ATOM 646 N N . ASP A 1 87 ? -2.313 2.735 10.480 1.00 94.25 87 ASP A N 1
ATOM 647 C CA . ASP A 1 87 ? -1.555 1.746 9.720 1.00 94.25 87 ASP A CA 1
ATOM 648 C C . ASP A 1 87 ? -2.197 1.600 8.336 1.00 94.25 87 ASP A C 1
ATOM 650 O O . ASP A 1 87 ? -3.427 1.597 8.212 1.00 94.25 87 ASP A O 1
ATOM 654 N N . SER A 1 88 ? -1.371 1.489 7.297 1.00 94.19 88 SER A N 1
ATOM 655 C CA . SER A 1 88 ? -1.832 1.369 5.911 1.00 94.19 88 SER A CA 1
ATOM 656 C C . SER A 1 88 ? -1.446 0.025 5.309 1.00 94.19 88 SER A C 1
ATOM 658 O O . SER A 1 88 ? -0.408 -0.545 5.640 1.00 94.19 88 SER A O 1
ATOM 660 N N . TYR A 1 89 ? -2.264 -0.469 4.387 1.00 94.81 89 TYR A N 1
ATOM 661 C CA . TYR A 1 89 ? -2.108 -1.775 3.762 1.00 94.81 89 TYR A CA 1
ATOM 662 C C . TYR A 1 89 ? -2.383 -1.662 2.268 1.00 94.81 89 TYR A C 1
ATOM 664 O O . TYR A 1 89 ? -3.424 -1.147 1.865 1.00 94.81 89 TYR A O 1
ATOM 672 N N . ILE A 1 90 ? -1.462 -2.155 1.442 1.00 93.31 90 ILE A N 1
ATOM 673 C CA . ILE A 1 90 ? -1.562 -2.079 -0.024 1.00 93.31 90 ILE A CA 1
ATOM 674 C C . ILE A 1 90 ? -1.698 -3.484 -0.579 1.00 93.31 90 ILE A C 1
ATOM 676 O O . ILE A 1 90 ? -0.903 -4.359 -0.232 1.00 93.31 90 ILE A O 1
ATOM 680 N N . SER A 1 91 ? -2.703 -3.701 -1.423 1.00 93.94 91 SER A N 1
ATOM 681 C CA . SER A 1 91 ? -2.940 -5.006 -2.023 1.00 93.94 91 SER A CA 1
ATOM 682 C C . SER A 1 91 ? -1.821 -5.351 -3.001 1.00 93.94 91 SER A C 1
ATOM 684 O O . SER A 1 91 ? -1.456 -4.543 -3.850 1.00 93.94 91 SER A O 1
ATOM 686 N N . PHE A 1 92 ? -1.304 -6.574 -2.918 1.00 92.81 92 PHE A N 1
ATOM 687 C CA . PHE A 1 92 ? -0.474 -7.160 -3.975 1.00 92.81 92 PHE A CA 1
ATOM 688 C C . PHE A 1 92 ? -1.262 -8.128 -4.866 1.00 92.81 92 PHE A C 1
ATOM 690 O O . PHE A 1 92 ? -0.683 -8.811 -5.706 1.00 92.81 92 PHE A O 1
ATOM 697 N N . LYS A 1 93 ? -2.587 -8.199 -4.682 1.00 94.06 93 LYS A N 1
ATOM 698 C CA . LYS A 1 93 ? -3.504 -8.987 -5.518 1.00 94.06 93 LYS A CA 1
ATOM 699 C C . LYS A 1 93 ? -4.120 -8.142 -6.639 1.00 94.06 93 LYS A C 1
ATOM 701 O O . LYS A 1 93 ? -4.440 -8.681 -7.693 1.00 94.06 93 LYS A O 1
ATOM 706 N N . THR A 1 94 ? -4.302 -6.839 -6.416 1.00 93.19 94 THR A N 1
ATOM 707 C CA . THR A 1 94 ? -4.984 -5.934 -7.351 1.00 93.19 94 THR A CA 1
ATOM 708 C C . THR A 1 94 ? -4.471 -4.498 -7.227 1.00 93.19 94 THR A C 1
ATOM 710 O O . THR A 1 94 ? -4.171 -4.026 -6.134 1.00 93.19 94 THR A O 1
ATOM 713 N N . CYS A 1 95 ? -4.429 -3.785 -8.348 1.00 91.00 95 CYS A N 1
ATOM 714 C CA . CYS A 1 95 ? -4.268 -2.337 -8.435 1.00 91.00 95 CYS A CA 1
ATOM 715 C C . CYS A 1 95 ? -5.621 -1.605 -8.451 1.00 91.00 95 CYS A C 1
ATOM 717 O O . CYS A 1 95 ? -5.682 -0.414 -8.735 1.00 91.00 95 CYS A O 1
ATOM 719 N N . GLY A 1 96 ? -6.719 -2.308 -8.176 1.00 90.06 96 GLY A N 1
ATOM 720 C CA . GLY A 1 96 ? -8.071 -1.818 -8.416 1.00 90.06 96 GLY A CA 1
ATOM 721 C C . GLY A 1 96 ? -8.504 -2.010 -9.875 1.00 90.06 96 GLY A C 1
ATOM 722 O O . GLY A 1 96 ? -7.713 -2.315 -10.763 1.00 90.06 96 GLY A O 1
ATOM 723 N N . GLN A 1 97 ? -9.806 -1.892 -10.112 1.00 88.50 97 GLN A N 1
ATOM 724 C CA . GLN A 1 97 ? -10.502 -2.128 -11.380 1.00 88.50 97 GLN A CA 1
ATOM 725 C C . GLN A 1 97 ? -10.169 -3.475 -12.052 1.00 88.50 97 GLN A C 1
ATOM 727 O O . GLN A 1 97 ? -10.227 -3.600 -13.272 1.00 88.50 97 GLN A O 1
ATOM 732 N N . GLY A 1 98 ? -9.801 -4.494 -11.267 1.00 85.00 98 GLY A N 1
ATOM 733 C CA . GLY A 1 98 ? -9.386 -5.805 -11.784 1.00 85.00 98 GLY A CA 1
ATOM 734 C C . GLY A 1 98 ? -8.004 -5.829 -12.452 1.00 85.00 98 GLY A C 1
ATOM 735 O O . GLY A 1 98 ? -7.646 -6.835 -13.062 1.00 85.00 98 GLY A O 1
ATOM 736 N N . VAL A 1 99 ? -7.223 -4.752 -12.344 1.00 90.25 99 VAL A N 1
ATOM 737 C CA . VAL A 1 99 ? -5.844 -4.694 -12.838 1.00 90.25 99 VAL A CA 1
ATOM 738 C C . VAL A 1 99 ? -4.943 -5.451 -11.866 1.00 90.25 99 VAL A C 1
ATOM 740 O O . VAL A 1 99 ? -4.927 -5.153 -10.676 1.00 90.25 99 VAL A O 1
ATOM 743 N N . ALA A 1 100 ? -4.184 -6.429 -12.354 1.00 91.69 100 ALA A N 1
ATOM 744 C CA . ALA A 1 100 ? -3.202 -7.133 -11.534 1.00 91.69 100 ALA A CA 1
ATOM 745 C C . ALA A 1 100 ? -1.906 -6.306 -11.406 1.00 91.69 100 ALA A C 1
ATOM 747 O O . ALA A 1 100 ? -1.487 -5.691 -12.390 1.00 91.69 100 ALA A O 1
ATOM 748 N N . PRO A 1 101 ? -1.261 -6.289 -10.228 1.00 91.25 101 PRO A N 1
ATOM 749 C CA . PRO A 1 101 ? 0.060 -5.700 -10.076 1.00 91.25 101 PRO A CA 1
ATOM 750 C C . PRO A 1 101 ? 1.163 -6.646 -10.559 1.00 91.25 101 PRO A C 1
ATOM 752 O O . PRO A 1 101 ? 1.022 -7.867 -10.484 1.00 91.25 101 PRO A O 1
ATOM 755 N N . ASP A 1 102 ? 2.309 -6.074 -10.925 1.00 92.69 102 ASP A N 1
ATOM 756 C CA . ASP A 1 102 ? 3.550 -6.820 -11.143 1.00 92.69 102 ASP A CA 1
ATOM 757 C C . ASP A 1 102 ? 4.581 -6.508 -10.058 1.00 92.69 102 ASP A C 1
ATOM 759 O O . ASP A 1 102 ? 4.638 -5.399 -9.526 1.00 92.69 102 ASP A O 1
ATOM 763 N N . ILE A 1 103 ? 5.457 -7.471 -9.766 1.00 90.06 103 ILE A N 1
ATOM 764 C CA . ILE A 1 103 ? 6.661 -7.223 -8.969 1.00 90.06 103 ILE A CA 1
ATOM 765 C C . ILE A 1 103 ? 7.849 -7.078 -9.907 1.00 90.06 103 ILE A C 1
ATOM 767 O O . ILE A 1 103 ? 8.277 -8.038 -10.550 1.00 90.06 103 ILE A O 1
ATOM 771 N N . VAL A 1 104 ? 8.419 -5.878 -9.947 1.00 89.06 104 VAL A N 1
ATOM 772 C CA . VAL A 1 104 ? 9.581 -5.569 -10.783 1.00 89.06 104 VAL A CA 1
ATOM 773 C C . VAL A 1 104 ? 10.830 -5.348 -9.938 1.00 89.06 104 VAL A C 1
ATOM 775 O O . VAL A 1 104 ? 10.780 -4.874 -8.799 1.00 89.06 104 VAL A O 1
ATOM 778 N N . ASN A 1 105 ? 11.977 -5.710 -10.507 1.00 87.56 105 ASN A N 1
ATOM 779 C CA . ASN A 1 105 ? 13.274 -5.425 -9.904 1.00 87.56 105 ASN A CA 1
ATOM 780 C C . ASN A 1 105 ? 13.591 -3.934 -10.014 1.00 87.56 105 ASN A C 1
ATOM 782 O O . ASN A 1 105 ? 13.144 -3.265 -10.945 1.00 87.56 105 ASN A O 1
ATOM 786 N N . GLY A 1 106 ? 14.405 -3.442 -9.084 1.00 82.06 106 GLY A N 1
ATOM 787 C CA . GLY A 1 106 ? 15.010 -2.122 -9.173 1.00 82.06 106 GLY A CA 1
ATOM 788 C C . GLY A 1 106 ? 16.023 -1.987 -10.319 1.00 82.06 106 GLY A C 1
ATOM 789 O O . GLY A 1 106 ? 15.942 -2.634 -11.361 1.00 82.06 106 GLY A O 1
ATOM 790 N N . SER A 1 107 ? 17.020 -1.126 -10.129 1.00 80.69 107 SER A N 1
ATOM 791 C CA . SER A 1 107 ? 18.085 -0.894 -11.109 1.00 80.69 107 SER A CA 1
ATOM 792 C C . SER A 1 107 ? 19.186 -1.953 -11.030 1.00 80.69 107 SER A C 1
ATOM 794 O O . SER A 1 107 ? 19.292 -2.70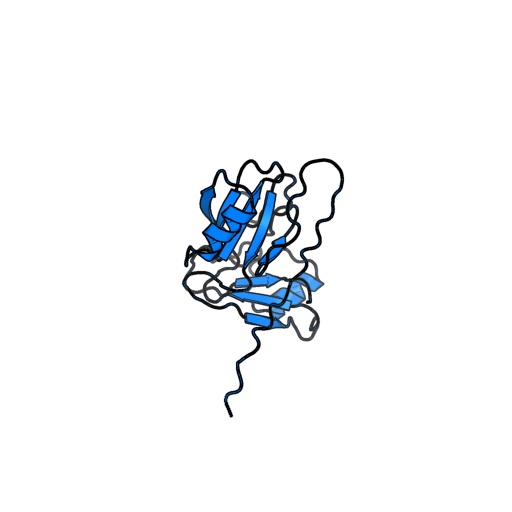2 -10.061 1.00 80.69 107 SER A O 1
ATOM 796 N N . CYS A 1 108 ? 20.091 -1.952 -12.012 1.00 78.56 108 CYS A N 1
ATOM 797 C CA . CYS A 1 108 ? 21.328 -2.737 -11.960 1.00 78.56 108 CYS A CA 1
ATOM 798 C C . CYS A 1 108 ? 22.220 -2.400 -10.749 1.00 78.56 108 CYS A C 1
ATOM 800 O O . CYS A 1 108 ? 22.981 -3.253 -10.305 1.00 78.56 108 CYS A O 1
ATOM 802 N N . LEU A 1 109 ? 22.108 -1.186 -10.196 1.00 76.69 109 LEU A N 1
ATOM 803 C CA . LEU A 1 109 ? 22.842 -0.745 -9.004 1.00 76.69 109 LEU A CA 1
ATOM 804 C C . LEU A 1 109 ? 22.153 -1.161 -7.697 1.00 76.69 109 LEU A C 1
ATOM 806 O O . LEU A 1 109 ? 22.734 -1.054 -6.620 1.00 76.69 109 LEU A O 1
ATOM 810 N N . SER A 1 110 ? 20.897 -1.599 -7.759 1.00 79.81 110 SER A N 1
ATOM 811 C CA . SER A 1 110 ? 20.121 -2.046 -6.600 1.00 79.81 110 SER A CA 1
ATOM 812 C C . SER A 1 110 ? 19.152 -3.172 -6.991 1.00 79.81 110 SER A C 1
ATOM 814 O O . SER A 1 110 ? 17.939 -3.030 -6.819 1.00 79.81 110 SER A O 1
ATOM 816 N N . PRO A 1 111 ? 19.664 -4.309 -7.505 1.00 82.06 111 PRO A N 1
ATOM 817 C CA . PRO A 1 111 ? 18.835 -5.388 -8.052 1.00 82.06 111 PRO A CA 1
ATOM 818 C C . PRO A 1 111 ? 18.042 -6.142 -6.974 1.00 82.06 111 PRO A C 1
ATOM 820 O O . PRO A 1 111 ? 17.081 -6.847 -7.283 1.00 82.06 111 PRO A O 1
ATOM 823 N N . SER A 1 112 ? 18.442 -6.000 -5.707 1.00 84.12 112 SER A N 1
ATOM 824 C CA . SER A 1 112 ? 17.744 -6.559 -4.549 1.00 84.12 112 SER A CA 1
ATOM 825 C C . SER A 1 112 ? 16.457 -5.809 -4.203 1.00 84.12 112 SER A C 1
ATOM 827 O O . SER A 1 112 ? 15.583 -6.389 -3.561 1.00 84.12 112 SER A O 1
ATOM 829 N N . ARG A 1 113 ? 16.306 -4.546 -4.630 1.00 82.31 113 ARG A N 1
ATOM 830 C CA . ARG A 1 113 ? 15.081 -3.772 -4.394 1.00 82.31 113 ARG A CA 1
ATOM 831 C C . ARG A 1 113 ? 13.955 -4.278 -5.288 1.00 82.31 113 ARG A C 1
ATOM 833 O O . ARG A 1 113 ? 14.178 -4.585 -6.462 1.00 82.31 113 ARG A O 1
ATOM 840 N N . LYS A 1 114 ? 12.748 -4.334 -4.729 1.00 85.56 114 LYS A N 1
ATOM 841 C CA . LYS A 1 114 ? 11.529 -4.768 -5.413 1.00 85.56 114 LYS A CA 1
ATOM 842 C C . LYS A 1 114 ? 10.482 -3.669 -5.350 1.00 85.56 114 LYS A C 1
ATOM 844 O O . LYS A 1 114 ? 10.388 -2.954 -4.351 1.00 85.56 114 LYS A O 1
ATOM 849 N N . TYR A 1 115 ? 9.694 -3.570 -6.411 1.00 86.12 115 TYR A N 1
ATOM 850 C CA . TYR A 1 115 ? 8.606 -2.611 -6.506 1.00 86.12 115 TYR A CA 1
ATOM 851 C C . TYR A 1 115 ? 7.325 -3.313 -6.920 1.00 86.12 115 TYR A C 1
ATOM 853 O O . TYR A 1 115 ? 7.337 -4.105 -7.860 1.00 86.12 115 TYR A O 1
ATOM 861 N N . LEU A 1 116 ? 6.234 -2.974 -6.243 1.00 88.38 116 LEU A N 1
ATOM 862 C CA . LEU A 1 116 ? 4.887 -3.214 -6.730 1.00 88.38 116 LEU A CA 1
ATOM 863 C C . LEU A 1 116 ? 4.602 -2.189 -7.828 1.00 88.38 116 LEU A C 1
ATOM 865 O O . LEU A 1 116 ? 4.574 -0.983 -7.569 1.00 88.38 116 LEU A O 1
ATOM 869 N N . MET A 1 117 ? 4.450 -2.676 -9.051 1.00 89.06 117 MET A N 1
ATOM 870 C CA . MET A 1 117 ? 4.118 -1.891 -10.224 1.00 89.06 117 MET A CA 1
ATOM 871 C C . MET A 1 117 ? 2.620 -2.000 -10.489 1.00 89.06 117 MET A C 1
ATOM 873 O O . MET A 1 117 ? 2.108 -3.096 -10.707 1.00 89.06 117 MET A O 1
ATOM 877 N N . CYS A 1 118 ? 1.945 -0.855 -10.517 1.00 86.75 118 CYS A N 1
ATOM 878 C CA . CYS A 1 118 ? 0.540 -0.763 -10.885 1.00 86.75 118 CYS A CA 1
ATOM 879 C C . CYS A 1 118 ? 0.368 0.087 -12.144 1.00 86.75 118 CYS A C 1
ATOM 881 O O . CYS A 1 118 ? 0.601 1.303 -12.089 1.00 86.75 118 CYS A O 1
ATOM 883 N N . PRO A 1 119 ? -0.043 -0.522 -13.274 1.00 82.12 119 PRO A N 1
ATOM 884 C CA . PRO A 1 119 ? -0.458 0.227 -14.452 1.00 82.12 119 PRO A CA 1
ATOM 885 C C . PRO A 1 119 ? -1.563 1.217 -14.069 1.00 82.12 119 PRO A C 1
ATOM 887 O O . PRO A 1 119 ? -2.500 0.848 -13.365 1.00 82.12 119 PRO A O 1
ATOM 890 N N . ASN A 1 120 ? -1.437 2.472 -14.504 1.00 75.38 120 ASN A N 1
ATOM 891 C CA . ASN A 1 120 ? -2.408 3.551 -14.255 1.00 75.38 120 ASN A CA 1
ATOM 892 C C . ASN A 1 120 ? -2.665 3.869 -12.766 1.00 75.38 120 ASN A C 1
ATOM 894 O O . ASN A 1 120 ? -3.696 4.442 -12.420 1.00 75.38 120 ASN A O 1
ATOM 898 N N . GLY A 1 121 ? -1.755 3.470 -11.871 1.00 68.88 121 GLY A N 1
ATOM 899 C CA . GLY A 1 121 ? -1.906 3.689 -10.433 1.00 68.88 121 GLY A CA 1
ATOM 900 C C . GLY A 1 121 ? -1.342 5.018 -9.923 1.00 68.88 121 GLY A C 1
ATOM 901 O O . GLY A 1 121 ? -1.643 5.411 -8.805 1.00 68.88 121 GLY A O 1
ATOM 902 N N . GLY A 1 122 ? -0.447 5.694 -10.648 1.00 70.56 122 GLY A N 1
ATOM 903 C CA . GLY A 1 122 ? 0.176 6.950 -10.187 1.00 70.56 122 GLY A CA 1
ATOM 904 C C . GLY A 1 122 ? 0.988 6.880 -8.871 1.00 70.56 122 GLY A C 1
ATOM 905 O O . GLY A 1 122 ? 1.641 7.853 -8.516 1.00 70.56 122 GLY A O 1
ATOM 906 N N . ALA A 1 123 ? 0.993 5.739 -8.163 1.00 74.19 123 ALA A N 1
ATOM 907 C CA . ALA A 1 123 ? 1.520 5.532 -6.804 1.00 74.19 123 ALA A CA 1
ATOM 908 C C . ALA A 1 123 ? 0.889 6.421 -5.711 1.00 74.19 123 ALA A C 1
ATOM 910 O O . ALA A 1 123 ? 1.400 6.501 -4.592 1.00 74.19 123 ALA A O 1
ATOM 911 N N . GLU A 1 124 ? -0.241 7.048 -6.016 1.00 79.44 124 GLU A N 1
ATOM 912 C CA . GLU A 1 124 ? -0.968 7.946 -5.129 1.00 79.44 124 GLU A CA 1
ATOM 913 C C . GLU A 1 124 ? -2.270 7.287 -4.680 1.00 79.44 124 GLU A C 1
ATOM 915 O O . GLU A 1 124 ? -2.951 6.700 -5.511 1.00 79.44 124 GLU A O 1
ATOM 920 N N . PHE A 1 125 ? -2.643 7.385 -3.400 1.00 86.69 125 PHE A N 1
ATOM 921 C CA . PHE A 1 125 ? -3.882 6.786 -2.896 1.00 86.69 125 PHE A CA 1
ATOM 922 C C . PHE A 1 125 ? -4.878 7.840 -2.428 1.00 86.69 125 PHE A C 1
ATOM 924 O O . PHE A 1 125 ? -4.524 8.783 -1.717 1.00 86.69 125 PHE A O 1
ATOM 931 N N . VAL A 1 126 ? -6.145 7.631 -2.770 1.00 88.62 126 VAL A N 1
ATOM 932 C CA . VAL A 1 126 ? -7.272 8.446 -2.316 1.00 88.62 126 VAL A CA 1
ATOM 933 C C . VAL A 1 126 ? -8.248 7.600 -1.499 1.00 88.62 126 VAL A C 1
ATOM 935 O O . VAL A 1 126 ? -8.456 6.423 -1.815 1.00 88.62 126 VAL A O 1
ATOM 938 N N . PRO A 1 127 ? -8.859 8.164 -0.443 1.00 94.00 127 PRO A N 1
ATOM 939 C CA . PRO A 1 127 ? -9.929 7.490 0.279 1.00 94.00 127 PRO A CA 1
ATOM 940 C C . PRO A 1 127 ? -11.136 7.211 -0.625 1.00 94.00 127 PRO A C 1
ATOM 942 O O . PRO A 1 127 ? -11.623 8.103 -1.315 1.00 94.00 127 PRO A O 1
ATOM 945 N N . LEU A 1 128 ? -11.645 5.978 -0.584 1.00 94.00 128 LEU A N 1
ATOM 946 C CA . LEU A 1 128 ? -12.891 5.574 -1.242 1.00 94.00 128 LEU A CA 1
ATOM 947 C C . LEU A 1 128 ? -14.080 5.664 -0.284 1.00 94.00 128 LEU A C 1
ATOM 949 O O . LEU A 1 128 ? -15.018 6.417 -0.519 1.00 94.00 128 LEU A O 1
ATOM 953 N N . ASN A 1 129 ? -14.057 4.867 0.787 1.00 96.38 129 ASN A N 1
ATOM 954 C CA . ASN A 1 129 ? -15.163 4.748 1.733 1.00 96.38 129 ASN A CA 1
ATOM 955 C C . ASN A 1 129 ? -14.618 4.664 3.155 1.00 96.38 129 ASN A C 1
ATOM 957 O O . ASN A 1 129 ? -13.646 3.949 3.400 1.00 96.38 129 ASN A O 1
ATOM 961 N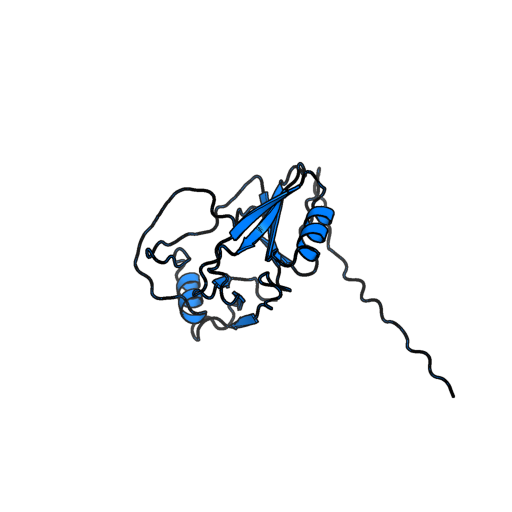 N . PHE A 1 130 ? -15.279 5.349 4.086 1.00 97.31 130 PHE A N 1
ATOM 962 C CA . PHE A 1 130 ? -15.024 5.212 5.516 1.00 97.31 130 PHE A CA 1
ATOM 963 C C . PHE A 1 130 ? -15.855 4.075 6.117 1.00 97.31 130 PHE A C 1
ATOM 965 O O . PHE A 1 130 ? -17.045 3.942 5.824 1.00 97.31 130 PHE A O 1
ATOM 972 N N . TYR A 1 131 ? -15.254 3.313 7.027 1.00 97.25 131 TYR A N 1
ATOM 973 C CA . TYR A 1 131 ? -15.906 2.243 7.769 1.00 97.25 131 TYR A CA 1
ATOM 974 C C . TYR A 1 131 ? -15.613 2.357 9.262 1.00 97.25 131 TYR A C 1
ATOM 976 O O . TYR A 1 131 ? -14.459 2.370 9.685 1.00 97.25 131 TYR A O 1
ATOM 984 N N . LYS A 1 132 ? -16.670 2.326 10.078 1.00 97.50 132 LYS A N 1
ATOM 985 C CA . LYS A 1 132 ? -16.578 2.154 11.535 1.00 97.50 132 LYS A CA 1
ATOM 986 C C . LYS A 1 132 ? -16.623 0.664 11.897 1.00 97.50 132 LYS A C 1
ATOM 988 O O . LYS A 1 132 ? -17.550 0.204 12.560 1.00 97.50 132 LYS A O 1
ATOM 993 N N . LEU A 1 133 ? -15.671 -0.100 11.364 1.00 94.25 133 LEU A N 1
ATOM 994 C CA . LEU A 1 133 ? -15.598 -1.558 11.485 1.00 94.25 133 LEU A CA 1
ATOM 995 C C . LEU A 1 133 ? -14.208 -1.999 11.972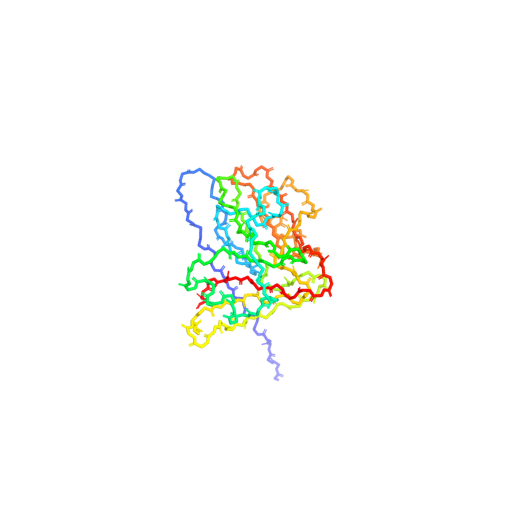 1.00 94.25 133 LEU A C 1
ATOM 997 O O . LEU A 1 133 ? -13.237 -1.274 11.755 1.00 94.25 133 LEU A O 1
ATOM 1001 N N . PRO A 1 134 ? -14.082 -3.198 12.574 1.00 94.25 134 PRO A N 1
ATOM 1002 C CA . PRO A 1 134 ? -12.782 -3.796 12.851 1.00 94.25 134 PRO A CA 1
ATOM 1003 C C . PRO A 1 134 ? -11.931 -3.956 11.576 1.00 94.25 134 PRO A C 1
ATOM 1005 O O . PRO A 1 134 ? -12.489 -4.231 10.509 1.00 94.25 134 PRO A O 1
ATOM 1008 N N . PRO A 1 135 ? -10.589 -3.889 11.678 1.00 94.81 135 PRO A N 1
ATOM 1009 C CA . PRO A 1 135 ? -9.678 -3.967 10.533 1.00 94.81 135 PRO A CA 1
ATOM 1010 C C . PRO A 1 135 ? -9.908 -5.142 9.567 1.00 94.81 135 PRO A C 1
ATOM 1012 O O . PRO A 1 135 ? -9.863 -4.952 8.357 1.00 94.81 135 PRO A O 1
ATOM 1015 N N . SER A 1 136 ? -10.222 -6.340 10.072 1.00 94.50 136 SER A N 1
ATOM 1016 C CA . SER A 1 136 ? -10.489 -7.518 9.228 1.00 94.50 136 SER A CA 1
ATOM 1017 C C . SER A 1 136 ? -11.741 -7.374 8.358 1.00 94.50 136 SER A C 1
ATOM 1019 O O . SER A 1 136 ? -11.783 -7.894 7.245 1.00 94.50 136 SER A O 1
ATOM 1021 N N . LEU A 1 137 ? -12.758 -6.648 8.832 1.00 95.94 137 LEU A N 1
ATOM 1022 C CA . LEU A 1 137 ? -13.949 -6.361 8.034 1.00 95.94 137 LEU A CA 1
ATOM 1023 C C . LEU A 1 137 ? -13.685 -5.250 7.018 1.00 95.94 137 LEU A C 1
ATOM 1025 O O . LEU A 1 137 ? -14.221 -5.312 5.920 1.00 95.94 137 LEU A O 1
ATOM 1029 N N . ILE A 1 138 ? -12.824 -4.280 7.340 1.00 97.69 138 ILE A N 1
ATOM 1030 C CA . ILE A 1 138 ? -12.374 -3.270 6.368 1.00 97.69 138 ILE A CA 1
ATOM 1031 C C . ILE A 1 138 ? -11.582 -3.938 5.238 1.00 97.69 138 ILE A C 1
ATOM 1033 O O . ILE A 1 138 ? -11.836 -3.645 4.070 1.00 97.69 138 ILE A O 1
ATOM 1037 N N . GLN A 1 139 ? -10.689 -4.879 5.568 1.00 96.62 139 GLN A N 1
ATOM 1038 C CA . GLN A 1 139 ? -9.999 -5.704 4.575 1.00 96.62 139 GLN A CA 1
ATOM 1039 C C . GLN A 1 139 ? -11.011 -6.448 3.692 1.00 96.62 139 GLN A C 1
ATOM 1041 O O . GLN A 1 139 ? -10.956 -6.324 2.474 1.00 96.62 139 GLN A O 1
ATOM 1046 N N . SER A 1 140 ? -11.983 -7.148 4.290 1.00 97.00 140 SER A N 1
ATOM 1047 C CA . SER A 1 140 ? -13.005 -7.863 3.516 1.00 97.00 140 SER A CA 1
ATOM 1048 C C . SER A 1 140 ? -13.832 -6.934 2.623 1.00 97.00 140 SER A C 1
ATOM 1050 O O . SER A 1 140 ? -14.215 -7.345 1.530 1.00 97.00 140 SER A O 1
ATOM 1052 N N . SER A 1 141 ? -14.126 -5.707 3.064 1.00 97.69 141 SER A N 1
ATOM 1053 C CA . SER A 1 141 ? -14.796 -4.705 2.228 1.00 97.69 141 SER A CA 1
ATOM 1054 C C . SER A 1 141 ? -13.913 -4.273 1.057 1.00 97.69 141 SER A C 1
ATOM 1056 O O . SER A 1 141 ? -14.419 -4.089 -0.046 1.00 97.69 141 SER A O 1
ATOM 1058 N N . CYS A 1 142 ? -12.601 -4.139 1.272 1.00 97.25 142 CYS A N 1
ATOM 1059 C CA . CYS A 1 142 ? -11.649 -3.848 0.202 1.00 97.25 142 CYS A CA 1
ATOM 1060 C C . CYS A 1 142 ? -11.569 -4.996 -0.813 1.00 97.25 142 CYS A C 1
ATOM 1062 O O . CYS A 1 142 ? -11.671 -4.751 -2.008 1.00 97.25 142 CYS A O 1
ATOM 1064 N N . ASP A 1 143 ? -11.469 -6.243 -0.347 1.00 96.62 143 ASP A N 1
ATOM 1065 C CA . ASP A 1 143 ? -11.397 -7.436 -1.204 1.00 96.62 143 ASP A CA 1
ATOM 1066 C C . ASP A 1 143 ? -12.648 -7.610 -2.098 1.00 96.62 143 ASP A C 1
ATOM 1068 O O . ASP A 1 143 ? -12.582 -8.256 -3.144 1.00 96.62 143 ASP A O 1
ATOM 1072 N N . GLN A 1 144 ? -13.794 -7.043 -1.697 1.00 96.44 144 GLN A N 1
ATOM 1073 C CA . GLN A 1 144 ? -15.063 -7.108 -2.435 1.00 96.44 144 GLN A CA 1
ATOM 1074 C C . GLN A 1 144 ? -15.325 -5.893 -3.340 1.00 96.44 144 GLN A C 1
ATOM 1076 O O . GLN A 1 144 ? -16.138 -5.991 -4.263 1.00 96.44 144 GLN A O 1
ATOM 1081 N N . ASP A 1 145 ? -14.671 -4.752 -3.104 1.00 95.94 145 ASP A N 1
ATOM 1082 C CA . ASP A 1 145 ? -14.795 -3.565 -3.954 1.00 95.94 145 ASP A CA 1
ATOM 1083 C C . ASP A 1 145 ? -13.719 -3.607 -5.039 1.00 95.94 145 ASP A C 1
ATOM 1085 O O . ASP A 1 145 ? -12.538 -3.393 -4.775 1.00 95.94 145 ASP A O 1
ATOM 1089 N N . ALA A 1 146 ? -14.136 -3.829 -6.289 1.00 94.25 146 ALA A N 1
ATOM 1090 C CA . ALA A 1 146 ? -13.224 -3.923 -7.424 1.00 94.25 146 ALA A CA 1
ATOM 1091 C C . ALA A 1 146 ? -12.304 -2.702 -7.558 1.00 94.25 146 ALA A C 1
ATOM 1093 O O . ALA A 1 146 ? -11.223 -2.838 -8.111 1.00 94.25 146 ALA A O 1
ATOM 1094 N N . ARG A 1 147 ? -12.698 -1.525 -7.061 1.00 93.69 147 ARG A N 1
ATOM 1095 C CA . ARG A 1 147 ? -11.920 -0.277 -7.138 1.00 93.69 147 ARG A CA 1
ATOM 1096 C C . ARG A 1 147 ? -10.822 -0.192 -6.078 1.00 93.69 147 ARG A C 1
ATOM 1098 O O . ARG A 1 147 ? -9.945 0.661 -6.190 1.00 93.69 147 ARG A O 1
ATOM 1105 N N . CYS A 1 148 ? -10.901 -1.021 -5.041 1.00 95.06 148 CYS A N 1
ATOM 1106 C CA . CYS A 1 148 ? -10.002 -0.957 -3.905 1.00 95.06 148 CYS A CA 1
ATOM 1107 C C . CYS A 1 148 ? -8.612 -1.489 -4.271 1.00 95.06 148 CYS A C 1
ATOM 1109 O O . CYS A 1 148 ? -8.476 -2.570 -4.843 1.00 95.06 148 CYS A O 1
ATOM 1111 N N . SER A 1 149 ? -7.576 -0.738 -3.911 1.00 94.31 149 SER A N 1
ATOM 1112 C CA . SER A 1 149 ? -6.167 -1.128 -4.057 1.00 94.31 149 SER A CA 1
ATOM 1113 C C . SER A 1 149 ? -5.433 -1.186 -2.714 1.00 94.31 149 SER A C 1
ATOM 1115 O O . SER A 1 149 ? -4.278 -1.603 -2.636 1.00 94.31 149 SER A O 1
ATOM 1117 N N . GLY A 1 150 ? -6.101 -0.805 -1.626 1.00 95.62 150 GLY A N 1
ATOM 1118 C CA . GLY A 1 150 ? -5.540 -0.806 -0.285 1.00 95.62 150 GLY A CA 1
ATOM 1119 C C . GLY A 1 150 ? -6.546 -0.332 0.752 1.00 95.62 150 GLY A C 1
ATOM 1120 O O . GLY A 1 150 ? -7.666 0.050 0.431 1.00 95.62 150 GLY A O 1
ATOM 1121 N N . PHE A 1 151 ? -6.158 -0.331 2.014 1.00 97.25 151 PHE A N 1
ATOM 1122 C CA . PHE A 1 151 ? -6.960 0.249 3.081 1.00 97.25 151 PHE A CA 1
ATOM 1123 C C . PHE A 1 151 ? -6.056 0.811 4.173 1.00 97.25 151 PHE A C 1
ATOM 1125 O O . PHE A 1 151 ? -4.905 0.406 4.320 1.00 97.25 151 PHE A O 1
ATOM 1132 N N . MET A 1 152 ? -6.580 1.750 4.947 1.00 95.94 152 MET A N 1
ATOM 1133 C CA . MET A 1 152 ? -5.949 2.260 6.157 1.00 95.94 152 MET A CA 1
ATOM 1134 C C . MET A 1 152 ? -6.875 2.051 7.342 1.00 95.94 152 MET A C 1
ATOM 1136 O O . MET A 1 152 ? -8.094 2.160 7.206 1.00 95.94 152 MET A O 1
ATOM 1140 N N . VAL A 1 153 ? -6.305 1.762 8.504 1.00 96.69 153 VAL A N 1
ATOM 1141 C CA . VAL A 1 153 ? -7.056 1.575 9.749 1.00 96.69 153 VAL A CA 1
ATOM 1142 C C . VAL A 1 153 ? -6.473 2.457 10.834 1.00 96.69 153 VAL A C 1
ATOM 1144 O O . VAL A 1 153 ? -5.258 2.645 10.911 1.00 96.69 153 VAL A O 1
ATOM 1147 N N . TYR A 1 154 ? -7.338 2.992 11.687 1.00 95.62 154 TYR A N 1
ATOM 1148 C CA . TYR A 1 154 ? -6.891 3.673 12.888 1.00 95.62 154 TYR A CA 1
ATOM 1149 C C . TYR A 1 154 ? -6.359 2.659 13.900 1.00 95.62 154 TYR A C 1
ATOM 1151 O O . TYR A 1 154 ? -6.946 1.593 14.110 1.00 95.62 154 TYR A O 1
ATOM 1159 N N . LYS A 1 155 ? -5.254 3.003 14.562 1.00 93.06 155 LYS A N 1
ATOM 1160 C CA . LYS A 1 155 ? -4.609 2.129 15.552 1.00 93.06 155 LYS A CA 1
ATOM 1161 C C . LYS A 1 155 ? -5.442 1.916 16.811 1.00 93.06 155 LYS A C 1
ATOM 1163 O O . LYS A 1 155 ? -5.315 0.887 17.465 1.00 93.06 155 LYS A O 1
ATOM 1168 N N . ASP A 1 156 ? -6.323 2.862 17.118 1.00 92.75 156 ASP A N 1
ATOM 1169 C CA . ASP A 1 156 ? -7.320 2.743 18.185 1.00 92.75 156 ASP A CA 1
ATOM 1170 C C . ASP A 1 156 ? -8.512 1.842 17.802 1.00 92.75 156 ASP A C 1
ATOM 1172 O O . ASP A 1 156 ? -9.430 1.657 18.598 1.00 92.75 156 ASP A O 1
ATOM 1176 N N . GLN A 1 157 ? -8.499 1.275 16.588 1.00 89.81 157 GLN A N 1
ATOM 1177 C CA . GLN A 1 157 ? -9.543 0.416 16.026 1.00 89.81 157 GLN A CA 1
ATOM 1178 C C . GLN A 1 157 ? -10.916 1.097 15.906 1.00 89.81 157 GLN A C 1
ATOM 1180 O O . GLN A 1 157 ? -11.937 0.422 15.769 1.00 89.81 157 GLN A O 1
ATOM 1185 N N . SER A 1 158 ? -10.958 2.434 15.913 1.00 94.38 158 SER A N 1
ATOM 1186 C CA . SER A 1 158 ? -12.196 3.206 15.754 1.00 94.38 158 SER A CA 1
ATOM 1187 C C . SER A 1 158 ? -12.793 3.123 14.344 1.00 94.38 158 SER A C 1
ATOM 1189 O O . SER A 1 158 ? -13.962 3.464 14.154 1.00 94.38 158 SER A O 1
ATOM 1191 N N . GLY A 1 159 ? -12.022 2.652 13.361 1.00 96.31 159 GLY A N 1
ATOM 1192 C CA . GLY A 1 159 ? -12.448 2.478 11.979 1.00 96.31 159 GLY A CA 1
ATOM 1193 C C . GLY A 1 159 ? -11.288 2.609 10.998 1.00 96.31 159 GLY A C 1
ATOM 1194 O O . GLY A 1 159 ? -10.127 2.394 11.351 1.00 96.31 159 GLY A O 1
ATOM 1195 N N . GLY A 1 160 ? -11.602 2.980 9.762 1.00 96.69 160 GLY A N 1
ATOM 1196 C CA . GLY A 1 160 ? -10.614 3.164 8.708 1.00 96.69 160 GLY A CA 1
ATOM 1197 C C . GLY A 1 160 ? -11.246 3.476 7.360 1.00 96.69 160 GLY A C 1
ATOM 1198 O O . GLY A 1 160 ? -12.460 3.645 7.255 1.00 96.69 160 GLY A O 1
ATOM 1199 N N . TYR A 1 161 ? -10.419 3.534 6.324 1.00 97.75 161 TYR A N 1
ATOM 1200 C CA . TYR A 1 161 ? -10.852 3.812 4.961 1.00 97.75 161 TYR A CA 1
ATOM 1201 C C . TYR A 1 161 ? -10.361 2.729 4.014 1.00 97.75 161 TYR A C 1
ATOM 1203 O O . TYR A 1 161 ? -9.213 2.301 4.105 1.00 97.75 161 TYR A O 1
ATOM 1211 N N . THR A 1 162 ? -11.194 2.337 3.056 1.00 97.44 162 THR A N 1
ATOM 1212 C CA . THR A 1 162 ? -10.694 1.690 1.837 1.00 97.44 162 THR A CA 1
ATOM 1213 C C . THR A 1 162 ? -10.100 2.749 0.922 1.00 97.44 162 THR A C 1
ATOM 1215 O O . THR A 1 162 ? -10.553 3.894 0.925 1.00 97.44 162 THR A O 1
ATOM 1218 N N . LEU A 1 163 ? -9.104 2.375 0.132 1.00 95.25 163 LEU A N 1
ATOM 1219 C CA . LEU A 1 163 ? -8.323 3.272 -0.708 1.00 95.25 163 LEU A CA 1
ATOM 1220 C C . LEU A 1 163 ? -8.349 2.787 -2.157 1.00 95.25 163 LEU A C 1
ATOM 1222 O O . LEU A 1 163 ? -8.353 1.581 -2.411 1.00 95.25 163 LEU A O 1
ATOM 1226 N N . SER A 1 164 ? -8.321 3.722 -3.098 1.00 92.25 164 SER A N 1
ATOM 1227 C CA . SER A 1 164 ? -7.993 3.456 -4.500 1.00 92.25 164 SER A CA 1
ATOM 1228 C C . SER A 1 164 ? -6.752 4.232 -4.886 1.00 92.25 164 SER A C 1
ATOM 1230 O O . SER A 1 164 ? -6.386 5.201 -4.221 1.00 92.25 164 SER A O 1
ATOM 1232 N N . TYR A 1 165 ? -6.144 3.860 -6.007 1.00 86.56 165 TYR A N 1
ATOM 1233 C CA . TYR A 1 165 ? -5.205 4.760 -6.647 1.00 86.56 165 TYR A CA 1
ATOM 1234 C C . TYR A 1 165 ? -5.911 6.044 -7.104 1.00 86.56 165 TYR A C 1
ATOM 1236 O O . TYR A 1 165 ? -7.082 6.015 -7.496 1.00 86.56 165 TYR A O 1
ATOM 1244 N N . ALA A 1 166 ? -5.209 7.172 -7.028 1.00 78.81 166 ALA A N 1
ATOM 1245 C CA . ALA A 1 166 ? -5.620 8.411 -7.661 1.00 78.81 166 ALA A CA 1
ATOM 1246 C C . ALA A 1 166 ? -5.455 8.215 -9.168 1.00 78.81 166 ALA A C 1
ATOM 1248 O O . ALA A 1 166 ? -4.341 8.132 -9.678 1.00 78.81 166 ALA A O 1
ATOM 1249 N N . THR A 1 167 ? -6.562 8.053 -9.880 1.00 64.00 167 THR A N 1
ATOM 1250 C CA . THR A 1 167 ? -6.549 7.816 -11.323 1.00 64.00 167 THR A CA 1
ATOM 1251 C C . THR A 1 167 ? -6.007 9.045 -12.047 1.00 64.00 167 THR A C 1
ATOM 1253 O O . THR A 1 167 ? -6.697 10.058 -12.167 1.00 64.00 167 THR A O 1
ATOM 1256 N N . ASN A 1 168 ? -4.778 8.950 -12.544 1.00 57.06 168 ASN A N 1
ATOM 1257 C CA . ASN A 1 168 ? -4.317 9.699 -13.702 1.00 57.06 168 ASN A CA 1
ATOM 1258 C C . ASN A 1 168 ? -3.952 8.667 -14.774 1.00 57.06 168 ASN A C 1
ATOM 1260 O O . ASN A 1 168 ? -2.968 7.946 -14.638 1.00 57.06 168 ASN A O 1
ATOM 1264 N N . ASP A 1 169 ? -4.785 8.562 -15.810 1.00 53.72 169 ASP A N 1
ATOM 1265 C CA . ASP A 1 169 ? -4.880 7.426 -16.750 1.00 53.72 169 ASP A CA 1
ATOM 1266 C C . ASP A 1 169 ? -3.613 7.112 -17.581 1.00 53.72 169 ASP A C 1
ATOM 1268 O O . ASP A 1 169 ? -3.655 6.316 -18.514 1.00 53.72 169 ASP A O 1
ATOM 1272 N N . GLU A 1 170 ? -2.467 7.702 -17.246 1.00 60.03 170 GLU A N 1
ATOM 1273 C CA . GLU A 1 170 ? -1.218 7.600 -17.997 1.00 60.03 170 GLU A CA 1
ATOM 1274 C C . GLU A 1 170 ? 0.000 7.216 -17.139 1.00 60.03 170 GLU A C 1
ATOM 1276 O O . GLU A 1 170 ? 1.050 6.879 -17.692 1.00 60.03 170 GLU A O 1
ATOM 1281 N N . ASN A 1 171 ? -0.095 7.215 -15.800 1.00 67.94 171 ASN A N 1
ATOM 1282 C CA . ASN A 1 171 ? 1.083 7.007 -14.951 1.00 67.94 171 ASN A CA 1
ATOM 1283 C C . ASN A 1 171 ? 1.120 5.620 -14.304 1.00 67.94 171 ASN A C 1
ATOM 1285 O O . ASN A 1 171 ? 0.281 5.243 -13.485 1.00 67.94 171 ASN A O 1
ATOM 1289 N N . THR A 1 172 ? 2.178 4.870 -14.613 1.00 77.62 172 THR A N 1
ATOM 1290 C CA . THR A 1 172 ? 2.510 3.642 -13.884 1.00 77.62 172 THR A CA 1
ATOM 1291 C C . THR A 1 172 ? 3.053 4.002 -12.502 1.00 77.62 172 THR A C 1
ATOM 1293 O O . THR A 1 172 ? 4.038 4.732 -12.383 1.00 77.62 172 THR A O 1
ATOM 1296 N N . GLY A 1 173 ? 2.418 3.482 -11.453 1.00 78.00 173 GLY A N 1
ATOM 1297 C CA . GLY A 1 173 ? 2.880 3.640 -10.079 1.00 78.00 173 GLY A CA 1
ATOM 1298 C C . GLY A 1 173 ? 3.909 2.574 -9.713 1.00 78.00 173 GLY A C 1
ATOM 1299 O O . GLY A 1 173 ? 3.705 1.404 -10.021 1.00 78.00 173 GLY A O 1
ATOM 1300 N N . TYR A 1 174 ? 4.982 2.964 -9.024 1.00 81.81 174 TYR A N 1
ATOM 1301 C CA . TYR A 1 174 ? 5.986 2.046 -8.479 1.00 81.81 174 TYR A CA 1
ATOM 1302 C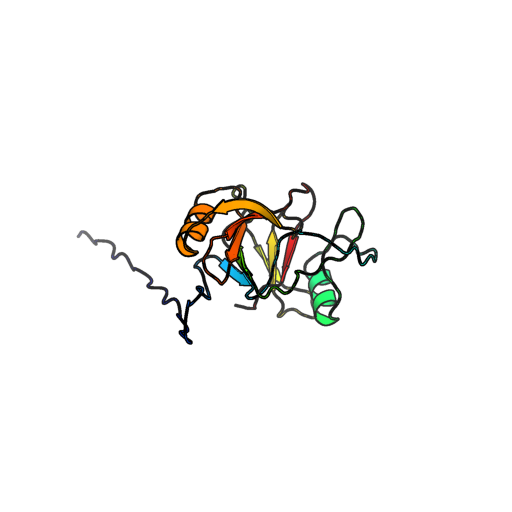 C . TYR A 1 174 ? 6.116 2.266 -6.978 1.00 81.81 174 TYR A C 1
ATOM 1304 O O . TYR A 1 174 ? 6.548 3.329 -6.529 1.00 81.81 174 TYR A O 1
ATOM 1312 N N . ILE A 1 175 ? 5.770 1.251 -6.197 1.00 83.50 175 ILE A N 1
ATOM 1313 C CA . ILE A 1 175 ? 5.804 1.302 -4.737 1.00 83.50 175 ILE A CA 1
ATOM 1314 C C . ILE A 1 175 ? 6.888 0.363 -4.242 1.00 83.50 175 ILE A C 1
ATOM 1316 O O . ILE A 1 175 ? 6.855 -0.827 -4.529 1.00 83.50 175 ILE A O 1
ATOM 1320 N N . SER A 1 176 ? 7.849 0.899 -3.494 1.00 83.62 176 SER A N 1
ATOM 1321 C CA . SER A 1 176 ? 8.894 0.096 -2.856 1.00 83.62 176 SER A CA 1
ATOM 1322 C C . SER A 1 176 ? 8.245 -0.870 -1.866 1.00 83.62 176 SER A C 1
ATOM 1324 O O . SER A 1 176 ? 7.505 -0.436 -0.980 1.00 83.62 176 SER A O 1
ATOM 1326 N N . VAL A 1 177 ? 8.508 -2.164 -2.023 1.00 80.94 177 VAL A N 1
ATOM 1327 C CA . VAL A 1 177 ? 7.981 -3.208 -1.140 1.00 80.94 177 VAL A CA 1
ATOM 1328 C C . VAL A 1 177 ? 9.130 -3.965 -0.480 1.00 80.94 177 VAL A C 1
ATOM 1330 O O . VAL A 1 177 ? 10.216 -4.055 -1.064 1.00 80.94 177 VAL A O 1
ATOM 1333 N N . PRO A 1 178 ? 8.931 -4.502 0.738 1.00 72.50 178 PRO A N 1
ATOM 1334 C CA . PRO A 1 178 ? 9.914 -5.382 1.355 1.00 72.50 178 PRO A CA 1
ATOM 1335 C C . PRO A 1 178 ? 10.281 -6.521 0.399 1.00 72.50 178 PRO A C 1
ATOM 1337 O O . PRO A 1 178 ? 9.412 -7.074 -0.278 1.00 72.50 178 PRO A O 1
ATOM 1340 N N . SER A 1 179 ? 11.565 -6.877 0.334 1.00 61.66 179 SER A N 1
ATOM 1341 C CA . SER A 1 179 ? 11.973 -8.102 -0.351 1.00 61.66 179 SER A CA 1
ATOM 1342 C C . SER A 1 179 ? 11.329 -9.286 0.370 1.00 61.66 179 SER A C 1
ATOM 1344 O O . SER A 1 179 ? 11.550 -9.440 1.572 1.00 61.66 179 SER A O 1
ATOM 1346 N N . ALA A 1 180 ? 10.511 -10.050 -0.359 1.00 51.59 180 ALA A N 1
ATOM 1347 C CA . ALA A 1 180 ? 9.924 -11.304 0.109 1.00 51.59 180 ALA A CA 1
ATOM 1348 C C . ALA A 1 180 ? 11.000 -12.314 0.530 1.00 51.59 180 ALA A C 1
ATOM 1350 O O . ALA A 1 180 ? 12.102 -12.281 -0.072 1.00 51.59 180 ALA A O 1
#

pLDDT: mean 74.29, std 20.95, range [31.25, 97.75]

Sequence (180 aa):
GRTSPRMIYFLVASALAAVNGTTVATSFDGYYAFLSTNITIDQHDPLCDQVRPPNAATMAVCDAMACPRFNLPDGCIKQWVSSSIVDSYISFKTCGQGVAPDIVNGSCLSPSRKYLMCPNGGAEFVPLNFYKLPPSLIQSSCDQDARCSGFMVYKDQSGGYTLSYATNDENTGYISVPSA